Protein AF-A0A7T1FRJ0-F1 (afdb_monomer_lite)

Radius of gyration: 19.64 Å; chains: 1; bounding box: 45×42×53 Å

Organism: Procambarus clarkii (NCBI:txid6728)

Secondary structure (DSSP, 8-state):
--GGGSSS-TT-EEEEE-HHHHHHHHHTTTS-HHHHHHHHHHHHHTT--SEEEEEHHHHHH-B--HHHHHHHHHS-GGGS-S-SSB-TTTTTTT----------SSS-TT-

Sequence (111 aa):
FERNISVGSEDDIITTLNVPMLSAVSQWRFAQRLAKLALSSMLEVLNEKPFVSKSVRDLMWGYDDPLLRIAKDIIPPDQRMPYDKFGFFIEKNGSTDGLFNVFTGVNDMTK

pLDDT: mean 91.1, std 6.89, range [72.12, 98.38]

InterPro domains:
  IPR002159 CD36 family [PF01130] (1-111)
  IPR002159 CD36 family [PTHR11923] (1-111)

Foldseek 3Di:
DDQVPDPDDLQDKDKDFPPLLVVVCVVCVPPDPVVNVVSVVVCVVLVPDRIDIGGNNCQAAWDADPSLCVCVVVPDPVPRDPDRTHHPCYPVVVDDPDDDDDDPCPVHVVD

Structure (mmCIF, N/CA/C/O backbone):
data_AF-A0A7T1FRJ0-F1
#
_entry.id   AF-A0A7T1FRJ0-F1
#
loop_
_atom_site.group_PDB
_atom_site.id
_atom_site.type_symbol
_atom_site.label_atom_id
_atom_site.label_alt_id
_atom_site.label_comp_id
_atom_site.label_asym_id
_atom_site.label_entity_id
_atom_site.label_seq_id
_atom_site.pdbx_PDB_ins_code
_atom_site.Cartn_x
_atom_site.Cartn_y
_atom_site.Cartn_z
_atom_site.occupancy
_atom_site.B_iso_or_equiv
_atom_site.auth_seq_id
_atom_site.auth_comp_id
_atom_site.auth_asym_id
_atom_site.auth_atom_id
_atom_site.pdbx_PDB_model_num
ATOM 1 N N . PHE A 1 1 ? 1.461 -14.071 -14.026 1.00 91.38 1 PHE A N 1
ATOM 2 C CA . PHE A 1 1 ? 1.682 -15.027 -12.926 1.00 91.38 1 PHE A CA 1
ATOM 3 C C . PHE A 1 1 ? 1.909 -16.404 -13.525 1.00 91.38 1 PHE A C 1
ATOM 5 O O . PHE A 1 1 ? 1.088 -16.832 -14.328 1.00 91.38 1 PHE A O 1
ATOM 12 N N . GLU A 1 2 ? 3.007 -17.072 -13.171 1.00 96.00 2 GLU A N 1
ATOM 13 C CA . GLU A 1 2 ? 3.311 -18.433 -13.628 1.00 96.00 2 GLU A CA 1
ATOM 14 C C . GLU A 1 2 ? 3.330 -19.393 -12.435 1.00 96.00 2 GLU A C 1
ATOM 16 O O . GLU A 1 2 ? 4.238 -19.371 -11.600 1.00 96.00 2 GLU A O 1
ATOM 21 N N . ARG A 1 3 ? 2.288 -20.224 -12.324 1.00 94.44 3 ARG A N 1
ATOM 22 C CA . ARG A 1 3 ? 2.063 -21.064 -11.139 1.00 94.44 3 ARG A CA 1
ATOM 23 C C . ARG A 1 3 ? 3.103 -22.174 -10.970 1.00 94.44 3 ARG A C 1
ATOM 25 O O . ARG A 1 3 ? 3.462 -22.498 -9.848 1.00 94.44 3 ARG A O 1
ATOM 32 N N . ASN A 1 4 ? 3.573 -22.760 -12.066 1.00 96.88 4 ASN A N 1
ATOM 33 C CA . ASN A 1 4 ? 4.527 -23.876 -12.087 1.00 96.88 4 ASN A CA 1
ATOM 34 C C . ASN A 1 4 ? 5.928 -23.512 -11.567 1.00 96.88 4 ASN A C 1
ATOM 36 O O . ASN A 1 4 ? 6.659 -24.403 -11.148 1.00 96.88 4 ASN A O 1
ATOM 40 N N . ILE A 1 5 ? 6.292 -22.229 -11.593 1.00 97.25 5 ILE A N 1
ATOM 41 C CA . ILE A 1 5 ? 7.575 -21.713 -11.090 1.00 97.25 5 ILE A CA 1
ATOM 42 C C . ILE A 1 5 ? 7.415 -20.870 -9.817 1.00 97.25 5 ILE A C 1
ATOM 44 O O . ILE A 1 5 ? 8.356 -20.213 -9.381 1.00 97.25 5 ILE A O 1
ATOM 48 N N . SER A 1 6 ? 6.225 -20.890 -9.212 1.00 97.44 6 SER A N 1
ATOM 49 C CA . SER A 1 6 ? 5.920 -20.195 -7.961 1.00 97.44 6 SER A CA 1
ATOM 50 C C . SER A 1 6 ? 5.792 -21.197 -6.814 1.00 97.44 6 SER A C 1
ATOM 52 O O . SER A 1 6 ? 5.267 -22.292 -6.992 1.00 97.44 6 SER A O 1
ATOM 54 N N . VAL A 1 7 ? 6.221 -20.807 -5.610 1.00 97.31 7 VAL A N 1
ATOM 55 C CA . VAL A 1 7 ? 6.097 -21.649 -4.401 1.00 97.31 7 VAL A CA 1
ATOM 56 C C . VAL A 1 7 ? 4.635 -21.906 -3.996 1.00 97.31 7 VAL A C 1
ATOM 58 O O . VAL A 1 7 ? 4.345 -22.900 -3.336 1.00 97.31 7 VAL A O 1
ATOM 61 N N . GLY A 1 8 ? 3.712 -21.031 -4.406 1.00 96.50 8 GLY A N 1
ATOM 62 C CA . GLY A 1 8 ? 2.332 -21.000 -3.928 1.00 96.50 8 GLY A CA 1
ATOM 63 C C . GLY A 1 8 ? 1.362 -20.280 -4.870 1.00 96.50 8 GLY A C 1
ATOM 64 O O . GLY A 1 8 ? 1.717 -19.939 -6.003 1.00 96.50 8 GLY A O 1
ATOM 65 N N . SER A 1 9 ? 0.115 -20.099 -4.425 1.00 97.38 9 SER A N 1
ATOM 66 C CA . SER A 1 9 ? -0.908 -19.329 -5.152 1.00 97.38 9 SER A CA 1
ATOM 67 C C . SER A 1 9 ? -0.782 -17.836 -4.885 1.00 97.38 9 SER A C 1
ATOM 69 O O . SER A 1 9 ? -0.329 -17.426 -3.822 1.00 97.38 9 SER A O 1
ATOM 71 N N . GLU A 1 10 ? -1.314 -17.006 -5.786 1.00 96.88 10 GLU A N 1
ATOM 72 C CA . GLU A 1 10 ? -1.584 -15.604 -5.438 1.00 96.88 10 GLU A CA 1
ATOM 73 C C . GLU A 1 10 ? -2.676 -15.477 -4.355 1.00 96.88 10 GLU A C 1
ATOM 75 O O . GLU A 1 10 ? -2.793 -14.441 -3.710 1.00 96.88 10 GLU A O 1
ATOM 80 N N . ASP A 1 11 ? -3.465 -16.526 -4.130 1.00 97.88 11 ASP A N 1
ATOM 81 C CA . ASP A 1 11 ? -4.524 -16.546 -3.114 1.00 97.88 11 ASP A CA 1
ATOM 82 C C . ASP A 1 11 ? -4.012 -16.992 -1.729 1.00 97.88 11 ASP A C 1
ATOM 84 O O . ASP A 1 11 ? -4.776 -17.011 -0.764 1.00 97.88 11 ASP A O 1
ATOM 88 N N . ASP A 1 12 ? -2.723 -17.334 -1.615 1.00 98.19 12 ASP A N 1
ATOM 89 C CA . ASP A 1 12 ? -2.110 -17.703 -0.340 1.00 98.19 12 ASP A CA 1
ATOM 90 C C . ASP A 1 12 ? -2.128 -16.502 0.612 1.00 98.19 12 ASP A C 1
ATOM 92 O O . ASP A 1 12 ? -1.838 -15.367 0.225 1.00 98.19 12 ASP A O 1
ATOM 96 N N . ILE A 1 13 ? -2.477 -16.752 1.874 1.00 98.38 13 ILE A N 1
ATOM 97 C CA . ILE A 1 13 ? -2.636 -15.701 2.879 1.00 98.38 13 ILE A CA 1
ATOM 98 C C . ILE A 1 13 ? -1.312 -15.441 3.590 1.00 98.38 13 ILE A C 1
ATOM 100 O O . ILE A 1 13 ? -0.703 -16.350 4.156 1.00 98.38 13 ILE A O 1
ATOM 104 N N . ILE A 1 14 ? -0.914 -14.172 3.632 1.00 97.62 14 ILE A N 1
ATOM 105 C CA . ILE A 1 14 ? 0.255 -13.696 4.366 1.00 97.62 14 ILE A CA 1
ATOM 106 C C . ILE A 1 14 ? -0.208 -12.734 5.455 1.00 97.62 14 ILE A C 1
ATOM 108 O O . ILE A 1 14 ? -0.966 -11.797 5.198 1.00 97.62 14 ILE A O 1
ATOM 112 N N . THR A 1 15 ? 0.287 -12.949 6.673 1.00 98.12 15 THR A N 1
ATOM 113 C CA . THR A 1 15 ? 0.166 -11.980 7.765 1.00 98.12 15 THR A CA 1
ATOM 114 C C . THR A 1 15 ? 1.399 -11.093 7.780 1.00 98.12 15 THR A C 1
ATOM 116 O O . THR A 1 15 ? 2.517 -11.577 7.946 1.00 98.12 15 THR A O 1
ATOM 119 N N . THR A 1 16 ? 1.198 -9.793 7.608 1.00 97.56 16 THR A N 1
ATOM 120 C CA . THR A 1 16 ? 2.273 -8.798 7.558 1.00 97.56 16 THR A CA 1
ATOM 121 C C . THR A 1 16 ? 1.853 -7.519 8.273 1.00 97.56 16 THR A C 1
ATOM 123 O O . THR A 1 16 ? 0.735 -7.412 8.778 1.00 97.56 16 THR A O 1
ATOM 126 N N . LEU A 1 17 ? 2.763 -6.553 8.352 1.00 96.94 17 LEU A N 1
ATOM 127 C CA . LEU A 1 17 ? 2.486 -5.232 8.895 1.00 96.94 17 LEU A CA 1
ATOM 128 C C . LEU A 1 17 ? 1.400 -4.519 8.080 1.00 96.94 17 LEU A C 1
ATOM 130 O O . LEU A 1 17 ? 1.406 -4.540 6.849 1.00 96.94 17 LEU A O 1
ATOM 134 N N . ASN A 1 18 ? 0.504 -3.830 8.777 1.00 95.94 18 ASN A N 1
ATOM 135 C CA . ASN A 1 18 ? -0.481 -2.946 8.170 1.00 95.94 18 ASN A CA 1
ATOM 136 C C . ASN A 1 18 ? 0.202 -1.659 7.688 1.00 95.94 18 ASN A C 1
ATOM 138 O O . ASN A 1 18 ? 0.310 -0.669 8.414 1.00 95.94 18 ASN A O 1
ATOM 142 N N . VAL A 1 19 ? 0.730 -1.700 6.466 1.00 94.25 19 VAL A N 1
ATOM 143 C CA . VAL A 1 19 ? 1.481 -0.588 5.875 1.00 94.25 19 VAL A CA 1
ATOM 144 C C . VAL A 1 19 ? 0.644 0.697 5.767 1.00 94.25 19 VAL A C 1
ATOM 146 O O . VAL A 1 19 ? 1.193 1.740 6.138 1.00 94.25 19 VAL A O 1
ATOM 149 N N . PRO A 1 20 ? -0.643 0.683 5.347 1.00 92.06 20 PRO A N 1
ATOM 150 C CA . PRO A 1 20 ? -1.502 1.872 5.392 1.00 92.06 20 PRO A CA 1
ATOM 151 C C . PRO A 1 20 ? -1.580 2.518 6.780 1.00 92.06 20 PRO A C 1
ATOM 153 O O . PRO A 1 20 ? -1.257 3.701 6.931 1.00 92.06 20 PRO A O 1
ATOM 156 N N . MET A 1 21 ? -1.917 1.736 7.810 1.00 93.25 21 MET A N 1
ATOM 157 C CA . MET A 1 21 ? -2.012 2.216 9.192 1.00 93.25 21 MET A CA 1
ATOM 158 C C . MET A 1 21 ? -0.683 2.796 9.686 1.00 93.25 21 MET A C 1
ATOM 160 O O . MET A 1 21 ? -0.640 3.907 10.220 1.00 93.25 21 MET A O 1
ATOM 164 N N . LEU A 1 22 ? 0.421 2.070 9.491 1.00 93.81 22 LEU A N 1
ATOM 165 C CA . LEU A 1 22 ? 1.745 2.511 9.935 1.00 93.81 22 LEU A CA 1
ATOM 166 C C . LEU A 1 22 ? 2.210 3.767 9.195 1.00 93.81 22 LEU A C 1
ATOM 168 O O . LEU A 1 22 ? 2.815 4.650 9.806 1.00 93.81 22 LEU A O 1
ATOM 172 N N . SER A 1 23 ? 1.894 3.881 7.906 1.00 90.81 23 SER A N 1
ATOM 173 C CA . SER A 1 23 ? 2.172 5.079 7.110 1.00 90.81 23 SER A CA 1
ATOM 174 C C . SER A 1 23 ? 1.412 6.292 7.645 1.00 90.81 23 SER A C 1
ATOM 176 O O . SER A 1 23 ? 2.008 7.359 7.795 1.00 90.81 23 SER A O 1
ATOM 178 N N . ALA A 1 24 ? 0.131 6.131 7.997 1.00 88.19 24 ALA A N 1
ATOM 179 C CA . ALA A 1 24 ? -0.676 7.195 8.595 1.00 88.19 24 ALA A CA 1
ATOM 180 C C . ALA A 1 24 ? -0.108 7.651 9.952 1.00 88.19 24 ALA A C 1
ATOM 182 O O . ALA A 1 24 ? 0.109 8.845 10.172 1.00 88.19 24 ALA A O 1
ATOM 183 N N . VAL A 1 25 ? 0.224 6.703 10.837 1.00 91.88 25 VAL A N 1
ATOM 184 C CA . VAL A 1 25 ? 0.848 6.989 12.143 1.00 91.88 25 VAL A CA 1
ATOM 185 C C . VAL A 1 25 ? 2.198 7.689 11.977 1.00 91.88 25 VAL A C 1
ATOM 187 O O . VAL A 1 25 ? 2.484 8.659 12.682 1.00 91.88 25 VAL A O 1
ATOM 190 N N . SER A 1 26 ? 3.022 7.234 11.030 1.00 91.56 26 SER A N 1
ATOM 191 C CA . SER A 1 26 ? 4.333 7.822 10.746 1.00 91.56 26 SER A CA 1
ATOM 192 C C . SER A 1 26 ? 4.220 9.269 10.264 1.00 91.56 26 SER A C 1
ATOM 194 O O . SER A 1 26 ? 4.903 10.149 10.792 1.00 91.56 26 SER A O 1
ATOM 196 N N . GLN A 1 27 ? 3.307 9.552 9.329 1.00 86.88 27 GLN A N 1
ATOM 197 C CA . GLN A 1 27 ? 3.077 10.910 8.827 1.00 86.88 27 GLN A CA 1
ATOM 198 C C . GLN A 1 27 ? 2.628 11.871 9.941 1.00 86.88 27 GLN A C 1
ATOM 200 O O . GLN A 1 27 ? 3.059 13.021 9.990 1.00 86.88 27 GLN A O 1
ATOM 205 N N . TRP A 1 28 ? 1.820 11.393 10.891 1.00 86.81 28 TRP A N 1
ATOM 206 C CA . TRP A 1 28 ? 1.238 12.216 11.959 1.00 86.81 28 TRP A CA 1
ATOM 207 C C . TRP A 1 28 ? 2.047 12.197 13.266 1.00 86.81 28 TRP A C 1
ATOM 209 O O . TRP A 1 28 ? 1.643 12.788 14.274 1.00 86.81 28 TRP A O 1
ATOM 219 N N . ARG A 1 29 ? 3.235 11.578 13.271 1.00 87.56 29 ARG A N 1
ATOM 220 C CA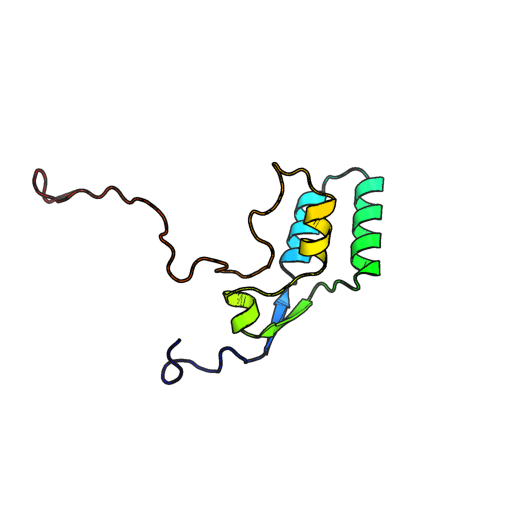 . ARG A 1 29 ? 4.068 11.396 14.476 1.00 87.56 29 ARG A CA 1
ATOM 221 C C . ARG A 1 29 ? 4.455 12.699 15.181 1.00 87.56 29 ARG A C 1
ATOM 223 O O . ARG A 1 29 ? 4.709 12.695 16.386 1.00 87.56 29 ARG A O 1
ATOM 230 N N . PHE A 1 30 ? 4.478 13.818 14.460 1.00 89.81 30 PHE A N 1
ATOM 231 C CA . PHE A 1 30 ? 4.796 15.149 14.989 1.00 89.81 30 PHE A CA 1
ATOM 232 C C . PHE A 1 30 ? 3.602 16.102 15.048 1.00 89.81 30 PHE A C 1
ATOM 234 O O . PHE A 1 30 ? 3.771 17.270 15.390 1.00 89.81 30 PHE A O 1
ATOM 241 N N . ALA A 1 31 ? 2.394 15.617 14.760 1.00 89.00 31 ALA A N 1
ATOM 242 C CA . ALA A 1 31 ? 1.199 16.434 14.863 1.00 89.00 31 ALA A CA 1
ATOM 243 C C . ALA A 1 31 ? 0.943 16.884 16.316 1.00 89.00 31 ALA A C 1
ATOM 245 O O . ALA A 1 31 ? 1.417 16.278 17.287 1.00 89.00 31 ALA A O 1
ATOM 246 N N . GLN A 1 32 ? 0.157 17.951 16.456 1.00 93.62 32 GLN A N 1
ATOM 247 C CA . GLN A 1 32 ? -0.334 18.445 17.742 1.00 93.62 32 GLN A CA 1
ATOM 248 C C . GLN A 1 32 ? -1.066 17.326 18.504 1.00 93.62 32 GLN A C 1
ATOM 250 O O . GLN A 1 32 ? -1.660 16.427 17.905 1.00 93.62 32 GLN A O 1
ATOM 255 N N . ARG A 1 33 ? -1.066 17.389 19.841 1.00 92.94 33 ARG A N 1
ATOM 256 C CA . ARG A 1 33 ? -1.648 16.338 20.699 1.00 92.94 33 ARG A CA 1
ATOM 257 C C . ARG A 1 33 ? -3.095 15.996 20.330 1.00 92.94 33 ARG A C 1
ATOM 259 O O . ARG A 1 33 ? -3.443 14.821 20.305 1.00 92.94 33 ARG A O 1
ATOM 266 N N . LEU A 1 34 ? -3.910 17.002 20.016 1.00 91.94 34 LEU A N 1
ATOM 267 C CA . LEU A 1 34 ? -5.309 16.799 19.635 1.00 91.94 34 LEU A CA 1
ATOM 268 C C . LEU A 1 34 ? -5.446 15.998 18.330 1.00 91.94 34 LEU A C 1
ATOM 270 O O . LEU A 1 34 ? -6.259 15.085 18.259 1.00 91.94 34 LEU A O 1
ATOM 274 N N . ALA A 1 35 ? -4.605 16.282 17.334 1.00 88.81 35 ALA A N 1
ATOM 275 C CA . ALA A 1 35 ? -4.593 15.553 16.068 1.00 88.81 35 ALA A CA 1
ATOM 276 C C . ALA A 1 35 ? -4.153 14.091 16.252 1.00 88.81 35 ALA A C 1
ATOM 278 O O . ALA A 1 35 ? -4.735 13.191 15.653 1.00 88.81 35 ALA A O 1
ATOM 279 N N . LYS A 1 36 ? -3.177 13.835 17.134 1.00 92.06 36 LYS A N 1
ATOM 280 C CA . LYS A 1 36 ? -2.772 12.466 17.494 1.00 92.06 36 LYS A CA 1
ATOM 281 C C . LYS A 1 36 ? -3.901 11.687 18.164 1.00 92.06 36 LYS A C 1
ATOM 283 O O . LYS A 1 36 ? -4.118 10.537 17.812 1.00 92.06 36 LYS A O 1
ATOM 288 N N . LEU A 1 37 ? -4.626 12.316 19.093 1.00 93.44 37 LEU A N 1
ATOM 289 C CA . LEU A 1 37 ? -5.783 11.699 19.747 1.00 93.44 37 LEU A CA 1
ATOM 290 C C . LEU A 1 37 ? -6.893 11.384 18.741 1.00 93.44 37 LEU A C 1
ATOM 292 O O . LEU A 1 37 ? -7.412 10.275 18.756 1.00 93.44 37 LEU A O 1
ATOM 296 N N . ALA A 1 38 ? -7.199 12.317 17.836 1.00 90.62 38 ALA A N 1
ATOM 297 C CA . ALA A 1 38 ? -8.183 12.095 16.780 1.00 90.62 38 ALA A CA 1
ATOM 298 C C . ALA A 1 38 ? -7.798 10.914 15.872 1.00 90.62 38 ALA A C 1
ATOM 300 O O . ALA A 1 38 ? -8.635 10.054 15.607 1.00 90.62 38 ALA A O 1
ATOM 301 N N . LEU A 1 39 ? -6.526 10.829 15.458 1.00 90.19 39 LEU A N 1
ATOM 302 C CA . LEU A 1 39 ? -6.018 9.689 14.693 1.00 90.19 39 LEU A CA 1
ATOM 303 C C . LEU A 1 39 ? -6.157 8.384 15.486 1.00 90.19 39 LEU A C 1
ATOM 305 O O . LEU A 1 39 ? -6.694 7.417 14.960 1.00 90.19 39 LEU A O 1
ATOM 309 N N . SER A 1 40 ? -5.725 8.352 16.749 1.00 92.50 40 SER A N 1
ATOM 310 C CA . SER A 1 40 ? -5.854 7.167 17.606 1.00 92.50 40 SER A CA 1
ATOM 311 C C . SER A 1 40 ? -7.304 6.698 17.743 1.00 92.50 40 SER A C 1
ATOM 313 O O . SER A 1 40 ? -7.568 5.516 17.547 1.00 92.50 40 SER A O 1
ATOM 315 N N . SER A 1 41 ? -8.246 7.611 18.001 1.00 92.62 41 SER A N 1
ATOM 316 C CA . SER A 1 41 ? -9.672 7.275 18.071 1.00 92.62 41 SER A CA 1
ATOM 317 C C . SER A 1 41 ? -10.214 6.766 16.736 1.00 92.62 41 SER A C 1
ATOM 319 O O . SER A 1 41 ? -11.000 5.826 16.720 1.00 92.62 41 SER A O 1
ATOM 321 N N . MET A 1 42 ? -9.782 7.338 15.609 1.00 90.31 42 MET A N 1
ATOM 322 C CA . MET A 1 42 ? -10.179 6.855 14.285 1.00 90.31 42 MET A CA 1
ATOM 323 C C . MET A 1 42 ? -9.680 5.426 14.029 1.00 90.31 42 MET A C 1
ATOM 325 O O . MET A 1 42 ? -10.463 4.583 13.599 1.00 90.31 42 MET A O 1
ATOM 329 N N . LEU A 1 43 ? -8.404 5.144 14.314 1.00 92.50 43 LEU A N 1
ATOM 330 C CA . LEU A 1 43 ? -7.824 3.803 14.167 1.00 92.50 43 LEU A CA 1
ATOM 331 C C . LEU A 1 43 ? -8.577 2.770 15.019 1.00 92.50 43 LEU A C 1
ATOM 333 O O . LEU A 1 43 ? -8.842 1.665 14.554 1.00 92.50 43 LEU A O 1
ATOM 337 N N . GLU A 1 44 ? -8.958 3.142 16.242 1.00 92.69 44 GLU A N 1
ATOM 338 C CA . GLU A 1 44 ? -9.728 2.286 17.147 1.00 92.69 44 GLU A CA 1
ATOM 339 C C . GLU A 1 44 ? -11.153 2.027 16.633 1.00 92.69 44 GLU A C 1
ATOM 341 O O . GLU A 1 44 ? -11.580 0.875 16.573 1.00 92.69 44 GLU A O 1
ATOM 346 N N . VAL A 1 45 ? -11.867 3.068 16.185 1.00 92.00 45 VAL A N 1
ATOM 347 C CA . VAL A 1 45 ? -13.225 2.950 15.613 1.00 92.00 45 VAL A CA 1
ATOM 348 C C . VAL A 1 45 ? -13.239 2.068 14.364 1.00 92.00 45 VAL A C 1
ATOM 350 O O . VAL A 1 45 ? -14.174 1.295 14.162 1.00 92.00 45 VAL A O 1
ATOM 353 N N . LEU A 1 46 ? -12.201 2.161 13.533 1.00 90.31 46 LEU A N 1
ATOM 354 C CA . LEU A 1 46 ? -12.046 1.334 12.334 1.00 90.31 46 LEU A CA 1
ATOM 355 C C . LEU A 1 46 ? -11.512 -0.070 12.633 1.00 90.31 46 LEU A C 1
ATOM 357 O O . LEU A 1 46 ? -11.444 -0.894 11.724 1.00 90.31 46 LEU A O 1
ATOM 361 N N . ASN A 1 47 ? -11.182 -0.361 13.897 1.00 92.25 47 ASN A N 1
ATOM 362 C CA . ASN A 1 47 ? -10.586 -1.621 14.334 1.00 92.25 47 ASN A CA 1
ATOM 363 C C . ASN A 1 47 ? -9.307 -1.964 13.546 1.00 92.25 47 ASN A C 1
ATOM 365 O O . ASN A 1 47 ? -9.056 -3.123 13.199 1.00 92.25 47 ASN A O 1
ATOM 369 N N . GLU A 1 48 ? -8.504 -0.941 13.254 1.00 93.00 48 GLU A N 1
ATOM 370 C CA . GLU A 1 48 ? -7.236 -1.087 12.552 1.00 93.00 48 GLU A CA 1
ATOM 371 C C . GLU A 1 48 ? -6.206 -1.759 13.451 1.00 93.00 48 GLU A C 1
ATOM 373 O O . GLU A 1 48 ? -5.951 -1.345 14.586 1.00 93.00 48 GLU A O 1
ATOM 378 N N . LYS A 1 49 ? -5.593 -2.819 12.928 1.00 94.00 49 LYS A N 1
ATOM 379 C CA . LYS A 1 49 ? -4.605 -3.620 13.651 1.00 94.00 49 LYS A CA 1
ATOM 380 C C . LYS A 1 49 ? -3.217 -3.406 13.053 1.00 94.00 49 LYS A C 1
ATOM 382 O O . LYS A 1 49 ? -3.109 -3.302 11.833 1.00 94.00 49 LYS A O 1
ATOM 387 N N . PRO A 1 50 ? -2.142 -3.445 13.866 1.00 94.62 50 PRO A N 1
ATOM 388 C CA . PRO A 1 50 ? -0.768 -3.322 13.367 1.00 94.62 50 PRO A CA 1
ATOM 389 C C . PRO A 1 50 ? -0.358 -4.416 12.373 1.00 94.62 50 PRO A C 1
ATOM 391 O O . PRO A 1 50 ? 0.592 -4.229 11.617 1.00 94.62 50 PRO A O 1
ATOM 394 N N . PHE A 1 51 ? -1.069 -5.546 12.376 1.00 97.06 51 PHE A N 1
ATOM 395 C CA . PHE A 1 51 ? -0.884 -6.651 11.445 1.00 97.06 51 PHE A CA 1
ATOM 396 C C . PHE A 1 51 ? -2.189 -6.952 10.714 1.00 97.06 51 PHE A C 1
ATOM 398 O O . PHE A 1 51 ? -3.263 -6.942 11.320 1.00 97.06 51 PHE A O 1
ATOM 405 N N . VAL A 1 52 ? -2.076 -7.270 9.429 1.00 96.25 52 VAL A N 1
ATOM 406 C CA . VAL A 1 52 ? -3.185 -7.661 8.555 1.00 96.25 52 VAL A CA 1
ATOM 407 C C . VAL A 1 52 ? -2.862 -8.978 7.869 1.00 96.25 52 VAL A C 1
ATOM 409 O O . VAL A 1 52 ? -1.709 -9.242 7.529 1.00 96.25 52 VAL A O 1
ATOM 412 N N . SER A 1 53 ? -3.890 -9.794 7.655 1.00 97.56 53 SER A N 1
ATOM 413 C CA . SER A 1 53 ? -3.807 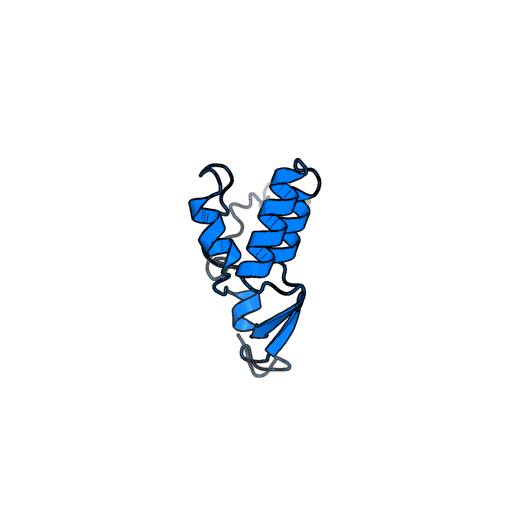-11.032 6.880 1.00 97.56 53 SER A CA 1
ATOM 414 C C . SER A 1 53 ? -4.543 -10.829 5.562 1.00 97.56 53 SER A C 1
ATOM 416 O O . SER A 1 53 ? -5.748 -10.571 5.559 1.00 97.56 53 SER A O 1
ATOM 418 N N . LYS A 1 54 ? -3.813 -10.893 4.450 1.00 97.56 54 LYS A N 1
ATOM 419 C CA . LYS A 1 54 ? -4.325 -10.653 3.093 1.00 97.56 54 LYS A CA 1
ATOM 420 C C . LYS A 1 54 ? -3.712 -11.657 2.123 1.00 97.56 54 LYS A C 1
ATOM 422 O O . LYS A 1 54 ? -2.673 -12.243 2.427 1.00 97.56 54 LYS A O 1
ATOM 427 N N . SER A 1 55 ? -4.357 -11.863 0.977 1.00 98.25 55 SER A N 1
ATOM 428 C CA . SER A 1 55 ? -3.780 -12.700 -0.076 1.00 98.25 55 SER A CA 1
ATOM 429 C C . SER A 1 55 ? -2.544 -12.036 -0.693 1.00 98.25 55 SER A C 1
ATOM 431 O O . SER A 1 55 ? -2.401 -10.810 -0.656 1.00 98.25 55 SER A O 1
ATOM 433 N N . VAL A 1 56 ? -1.649 -12.824 -1.292 1.00 97.81 56 VAL A N 1
ATOM 434 C CA . VAL A 1 56 ? -0.530 -12.285 -2.088 1.00 97.81 56 VAL A CA 1
ATOM 435 C C . VAL A 1 56 ? -1.051 -11.351 -3.186 1.00 97.81 56 VAL A C 1
ATOM 437 O O . VAL A 1 56 ? -0.488 -10.274 -3.386 1.00 97.81 56 VAL A O 1
ATOM 440 N N . ARG A 1 57 ? -2.157 -11.722 -3.845 1.00 97.38 57 ARG A N 1
ATOM 441 C CA . ARG A 1 57 ? -2.838 -10.923 -4.873 1.00 97.38 57 ARG A CA 1
ATOM 442 C C . ARG A 1 57 ? -3.188 -9.534 -4.354 1.00 97.38 57 ARG A C 1
ATOM 444 O O . ARG A 1 57 ? -2.840 -8.544 -4.988 1.00 97.38 57 ARG A O 1
ATOM 451 N N . ASP A 1 58 ? -3.846 -9.477 -3.203 1.00 97.38 58 ASP A N 1
ATOM 452 C CA . ASP A 1 58 ? -4.281 -8.233 -2.570 1.00 97.38 58 ASP A CA 1
ATOM 453 C C . ASP A 1 58 ? -3.088 -7.345 -2.214 1.00 97.38 58 ASP A C 1
ATOM 455 O O . ASP A 1 58 ? -3.073 -6.157 -2.529 1.00 97.38 58 ASP A O 1
ATOM 459 N N . LEU A 1 59 ? -2.061 -7.923 -1.581 1.00 96.94 59 LEU A N 1
ATOM 460 C CA . LEU A 1 59 ? -0.868 -7.183 -1.171 1.00 96.94 59 LEU A CA 1
ATOM 461 C C . LEU A 1 59 ? -0.104 -6.615 -2.373 1.00 96.94 59 LEU A C 1
ATOM 463 O O . LEU A 1 59 ? 0.386 -5.489 -2.305 1.00 96.94 59 LEU A O 1
ATOM 467 N N . MET A 1 60 ? 0.013 -7.370 -3.467 1.00 96.38 60 MET A N 1
ATOM 468 C CA . MET A 1 60 ? 0.733 -6.928 -4.664 1.00 96.38 60 MET A CA 1
ATOM 469 C C . MET A 1 60 ? -0.073 -5.920 -5.479 1.00 96.38 60 MET A C 1
ATOM 471 O O . MET A 1 60 ? 0.450 -4.864 -5.831 1.00 96.38 60 MET A O 1
ATOM 475 N N . TRP A 1 61 ? -1.337 -6.228 -5.764 1.00 95.62 61 TRP A N 1
ATOM 476 C CA . TRP A 1 61 ? -2.097 -5.552 -6.817 1.00 95.62 61 TRP A CA 1
ATOM 477 C C . TRP A 1 61 ? -3.165 -4.589 -6.310 1.00 95.62 61 TRP A C 1
ATOM 479 O O . TRP A 1 61 ? -3.623 -3.745 -7.078 1.00 95.62 61 TRP A O 1
ATOM 489 N N . GLY A 1 62 ? -3.539 -4.670 -5.035 1.00 95.25 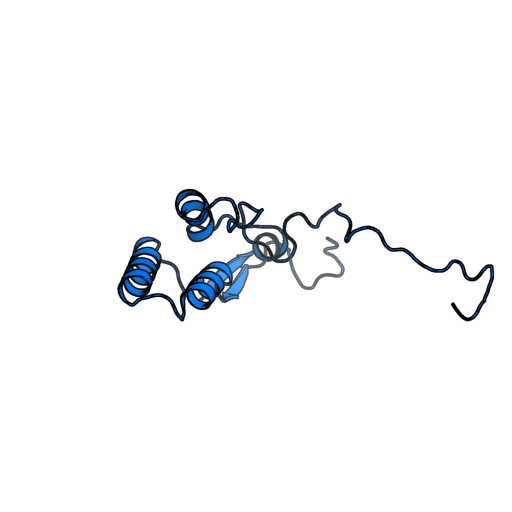62 GLY A N 1
ATOM 490 C CA . GLY A 1 62 ? -4.467 -3.729 -4.425 1.00 95.25 62 GLY A CA 1
ATOM 491 C C . GLY A 1 62 ? -5.566 -4.398 -3.608 1.00 95.25 62 GLY A C 1
ATOM 492 O O . GLY A 1 62 ? -6.281 -5.256 -4.119 1.00 95.25 62 GLY A O 1
ATOM 493 N N . TYR A 1 63 ? -5.789 -3.909 -2.390 1.00 94.69 63 TYR A N 1
ATOM 494 C CA . TYR A 1 63 ? -7.003 -4.147 -1.612 1.00 94.69 63 TYR A CA 1
ATOM 495 C C . TYR A 1 63 ? -7.592 -2.848 -1.069 1.00 94.69 63 TYR A C 1
ATOM 497 O O . TYR A 1 63 ? -6.901 -1.843 -0.890 1.00 94.69 63 TYR A O 1
ATOM 505 N N . ASP A 1 64 ? -8.893 -2.890 -0.798 1.00 91.44 64 ASP A N 1
ATOM 506 C CA . ASP A 1 64 ? -9.616 -1.791 -0.175 1.00 91.44 64 ASP A CA 1
ATOM 507 C C . ASP A 1 64 ? -9.273 -1.698 1.316 1.00 91.44 64 ASP A C 1
ATOM 509 O O . ASP A 1 64 ? -9.490 -2.643 2.082 1.00 91.44 64 ASP A O 1
ATOM 513 N N . ASP A 1 65 ? -8.745 -0.543 1.713 1.00 88.19 65 ASP A N 1
ATOM 514 C CA . ASP A 1 65 ? -8.368 -0.237 3.088 1.00 88.19 65 ASP A CA 1
ATOM 515 C C . ASP A 1 65 ? -9.310 0.839 3.673 1.00 88.19 65 ASP A C 1
ATOM 517 O O . ASP A 1 65 ? -9.513 1.889 3.044 1.00 88.19 65 ASP A O 1
ATOM 521 N N . PRO A 1 66 ? -9.920 0.610 4.853 1.00 86.00 66 PRO A N 1
ATOM 522 C CA . PRO A 1 66 ? -10.843 1.566 5.464 1.00 86.00 66 PRO A CA 1
ATOM 523 C C . PRO A 1 66 ? -10.225 2.945 5.717 1.00 86.00 66 PRO A C 1
ATOM 525 O O . PRO A 1 66 ? -10.925 3.953 5.559 1.00 86.00 66 PRO A O 1
ATOM 528 N N . LEU A 1 67 ? -8.933 3.012 6.063 1.00 84.19 67 LEU A N 1
ATOM 529 C CA . LEU A 1 67 ? -8.236 4.278 6.290 1.00 84.19 67 LEU A CA 1
ATOM 530 C C . LEU A 1 67 ? -8.076 5.056 4.998 1.00 84.19 67 LEU A C 1
ATOM 532 O O . LEU A 1 67 ? -8.312 6.261 4.993 1.00 84.19 67 LEU A O 1
ATOM 536 N N . LEU A 1 68 ? -7.724 4.384 3.900 1.00 82.19 68 LEU A N 1
ATOM 537 C CA . LEU A 1 68 ? -7.610 5.039 2.596 1.00 82.19 68 LEU A CA 1
ATOM 538 C C . LEU A 1 68 ? -8.946 5.610 2.125 1.00 82.19 68 LEU A C 1
ATOM 540 O O . LEU A 1 68 ? -8.981 6.707 1.569 1.00 82.19 68 LEU A O 1
ATOM 544 N N . ARG A 1 69 ? -10.055 4.915 2.395 1.00 80.38 69 ARG A N 1
ATOM 545 C CA . ARG A 1 69 ? -11.388 5.416 2.044 1.00 80.38 69 ARG A CA 1
ATOM 546 C C . ARG A 1 69 ? -11.717 6.719 2.771 1.00 80.38 69 ARG A C 1
ATOM 548 O O . ARG A 1 69 ? -12.187 7.654 2.138 1.00 80.38 69 ARG A O 1
ATOM 555 N N . ILE A 1 70 ? -11.437 6.790 4.072 1.00 79.81 70 ILE A N 1
ATOM 556 C CA . ILE A 1 70 ? -11.713 7.977 4.897 1.00 79.81 70 ILE A CA 1
ATOM 557 C C . ILE A 1 70 ? -10.714 9.102 4.619 1.00 79.81 70 ILE A C 1
ATOM 559 O O . ILE A 1 70 ? -11.076 10.278 4.616 1.00 79.81 70 ILE A O 1
ATOM 563 N N . ALA A 1 71 ? -9.460 8.757 4.328 1.00 76.94 71 ALA A N 1
ATOM 564 C CA . ALA A 1 71 ? -8.426 9.719 3.978 1.00 76.94 71 ALA A CA 1
ATOM 565 C C . ALA A 1 71 ? -8.832 10.596 2.784 1.00 76.94 71 ALA A C 1
ATOM 567 O O . ALA A 1 71 ? -8.499 11.777 2.766 1.00 76.94 71 ALA A O 1
ATOM 568 N N . LYS A 1 72 ? -9.606 10.077 1.824 1.00 74.00 72 LYS A N 1
ATOM 569 C CA . LYS A 1 72 ? -10.110 10.882 0.700 1.00 74.00 72 LYS A CA 1
ATOM 570 C C . LYS A 1 72 ? -11.034 12.013 1.128 1.00 74.00 72 LYS A C 1
ATOM 572 O O . LYS A 1 72 ? -11.025 13.053 0.483 1.00 74.00 72 LYS A O 1
ATOM 577 N N . ASP A 1 73 ? -11.808 11.838 2.190 1.00 76.00 73 ASP A N 1
ATOM 578 C CA . ASP A 1 73 ? -12.759 12.859 2.632 1.00 76.00 73 ASP A CA 1
ATOM 579 C C . ASP A 1 73 ? -12.079 13.924 3.501 1.00 76.00 73 ASP 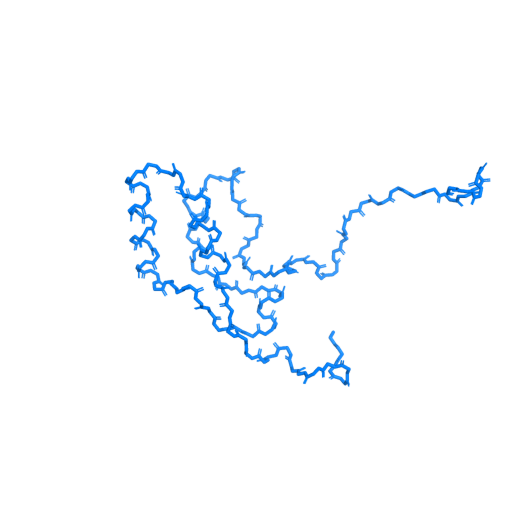A C 1
ATOM 581 O O . ASP A 1 73 ? -12.494 15.082 3.512 1.00 76.00 73 ASP A O 1
ATOM 585 N N . ILE A 1 74 ? -11.007 13.545 4.205 1.00 74.38 74 ILE A N 1
ATOM 586 C CA . ILE A 1 74 ? -10.349 14.389 5.212 1.00 74.38 74 ILE A CA 1
ATOM 587 C C . ILE A 1 74 ? -9.096 15.083 4.663 1.00 74.38 74 ILE A C 1
ATOM 589 O O . ILE A 1 74 ? -8.807 16.220 5.036 1.00 74.38 74 ILE A O 1
ATOM 593 N N . ILE A 1 75 ? -8.326 14.416 3.799 1.00 76.31 75 ILE A N 1
ATOM 594 C CA . ILE A 1 75 ? -7.042 14.935 3.319 1.00 76.31 75 ILE A CA 1
ATOM 595 C C . ILE A 1 75 ? -7.281 15.937 2.175 1.00 76.31 75 ILE A C 1
ATOM 597 O O . ILE A 1 75 ? -8.081 15.658 1.273 1.00 76.31 75 ILE A O 1
ATOM 601 N N . PRO A 1 76 ? -6.602 17.100 2.178 1.00 76.94 76 PRO A N 1
ATOM 602 C CA . PRO A 1 76 ? -6.636 18.055 1.074 1.00 76.94 76 PRO A CA 1
ATOM 603 C C . PRO A 1 76 ? -6.258 17.411 -0.271 1.00 76.94 76 PRO A C 1
ATOM 605 O O . PRO A 1 76 ? -5.368 16.560 -0.291 1.00 76.94 76 PRO A O 1
ATOM 608 N N . PRO A 1 77 ? -6.892 17.787 -1.399 1.00 76.50 77 PRO A N 1
ATOM 609 C CA . PRO A 1 77 ? -6.641 17.164 -2.703 1.00 76.50 77 PRO A CA 1
ATOM 610 C C . PRO A 1 77 ? -5.166 17.106 -3.125 1.00 76.50 77 PRO A C 1
ATOM 612 O O . PRO A 1 77 ? -4.758 16.136 -3.751 1.00 76.50 77 PRO A O 1
ATOM 615 N N . ASP A 1 78 ? -4.367 18.103 -2.745 1.00 78.69 78 ASP A N 1
ATOM 616 C CA . ASP A 1 78 ? -2.927 18.208 -3.011 1.00 78.69 78 ASP A CA 1
ATOM 617 C C . ASP A 1 78 ? -2.065 17.210 -2.218 1.00 78.69 78 ASP A C 1
ATOM 619 O O . ASP A 1 78 ? -0.921 16.957 -2.587 1.00 78.69 78 ASP A O 1
ATOM 623 N N . GLN A 1 79 ? -2.610 16.627 -1.149 1.00 73.12 79 GLN A N 1
ATOM 624 C CA . GLN A 1 79 ? -1.928 15.668 -0.272 1.00 73.12 79 GLN A CA 1
ATOM 625 C C . GLN A 1 79 ? -2.537 14.263 -0.333 1.00 73.12 79 GLN A C 1
ATOM 627 O O . GLN A 1 79 ? -2.073 13.353 0.360 1.00 73.12 79 GLN A O 1
ATOM 632 N N . ARG A 1 80 ? -3.592 14.063 -1.132 1.00 72.69 80 ARG A N 1
ATOM 633 C CA . ARG A 1 80 ? -4.216 12.748 -1.298 1.00 72.69 80 ARG A CA 1
ATOM 634 C C . ARG A 1 80 ? -3.261 11.809 -2.015 1.00 72.69 80 ARG A C 1
ATOM 636 O O . ARG A 1 80 ? -2.573 12.190 -2.961 1.00 72.69 80 ARG A O 1
ATOM 643 N N . MET A 1 81 ? -3.273 10.549 -1.593 1.00 72.12 81 MET A N 1
ATOM 644 C CA . MET A 1 81 ? -2.701 9.500 -2.423 1.00 72.12 81 MET A CA 1
ATOM 645 C C . MET A 1 81 ? -3.479 9.447 -3.744 1.00 72.12 81 MET A C 1
ATOM 647 O O . MET A 1 81 ? -4.706 9.557 -3.723 1.00 72.12 81 MET A O 1
ATOM 651 N N . PRO A 1 82 ? -2.792 9.271 -4.882 1.00 75.56 82 PRO A N 1
ATOM 652 C CA . PRO A 1 82 ? -3.442 9.231 -6.188 1.00 75.56 82 PRO A CA 1
ATOM 653 C C . PRO A 1 82 ? -4.265 7.952 -6.407 1.00 75.56 82 PRO A C 1
ATOM 655 O O . PRO A 1 82 ? -4.931 7.836 -7.429 1.00 75.56 82 PRO A O 1
ATOM 658 N N . TYR A 1 83 ? -4.226 7.007 -5.460 1.00 80.69 83 TYR A N 1
ATOM 659 C CA . TYR A 1 83 ? -4.847 5.694 -5.574 1.00 80.69 83 TYR A CA 1
ATOM 660 C C . TYR A 1 83 ? -5.877 5.446 -4.475 1.00 80.69 83 TYR A C 1
ATOM 662 O O . TYR A 1 83 ? -5.749 5.899 -3.335 1.00 80.69 83 TYR A O 1
ATOM 670 N N . ASP A 1 84 ? -6.866 4.635 -4.830 1.00 83.25 84 ASP A N 1
ATOM 671 C CA . ASP A 1 84 ? -8.029 4.331 -4.000 1.00 83.25 84 ASP A CA 1
ATOM 672 C C . ASP A 1 84 ? -7.858 3.093 -3.113 1.00 83.25 84 ASP A C 1
ATOM 674 O O . ASP A 1 84 ? -8.665 2.859 -2.212 1.00 83.25 84 ASP A O 1
ATOM 678 N N . LYS A 1 85 ? -6.817 2.307 -3.383 1.00 91.38 85 LYS A N 1
ATOM 679 C CA . LYS A 1 85 ? -6.502 1.030 -2.744 1.00 91.38 85 LYS A CA 1
ATOM 680 C C . LYS A 1 85 ? -5.044 1.018 -2.313 1.00 91.38 85 LYS A C 1
ATOM 682 O O . LYS A 1 85 ? -4.235 1.806 -2.798 1.00 91.38 85 LYS A O 1
ATOM 687 N N . PHE A 1 86 ? -4.698 0.087 -1.434 1.00 92.81 86 PHE A N 1
ATOM 688 C CA . PHE A 1 86 ? -3.305 -0.188 -1.115 1.00 92.81 86 PHE A CA 1
ATOM 689 C C . PHE A 1 86 ? -2.842 -1.460 -1.816 1.00 92.81 86 PHE A C 1
ATOM 691 O O . PHE A 1 86 ? -3.443 -2.513 -1.635 1.00 92.81 86 PHE A O 1
ATOM 698 N N . GLY A 1 87 ? -1.730 -1.378 -2.539 1.00 95.12 87 GLY A N 1
ATOM 699 C CA . GLY A 1 87 ? -0.968 -2.520 -3.036 1.00 95.12 87 GLY A CA 1
ATOM 700 C C . GLY A 1 87 ? 0.456 -2.075 -3.355 1.00 95.12 87 GLY A C 1
ATOM 701 O O . GLY A 1 87 ? 0.669 -0.926 -3.740 1.00 95.12 87 GLY A O 1
ATOM 702 N N . PHE A 1 88 ? 1.443 -2.953 -3.187 1.00 94.75 88 PHE A N 1
ATOM 703 C CA . PHE A 1 88 ? 2.851 -2.596 -3.410 1.00 94.75 88 PHE A CA 1
ATOM 704 C C . PHE A 1 88 ? 3.148 -2.206 -4.864 1.00 94.75 88 PHE A C 1
ATOM 706 O O . PHE A 1 88 ? 3.986 -1.344 -5.115 1.00 94.75 88 PHE A O 1
ATOM 713 N N . PHE A 1 89 ? 2.434 -2.814 -5.809 1.00 95.50 89 PHE A N 1
ATOM 714 C CA . PHE A 1 89 ? 2.539 -2.578 -7.247 1.00 95.50 89 PHE A CA 1
ATOM 715 C C . PHE A 1 89 ? 1.189 -2.144 -7.828 1.00 95.50 89 PHE A C 1
ATOM 717 O O . PHE A 1 89 ? 0.834 -2.503 -8.955 1.00 95.50 89 PHE A O 1
ATOM 724 N N . ILE A 1 90 ? 0.414 -1.383 -7.051 1.00 93.44 90 ILE A N 1
ATOM 725 C CA . ILE A 1 90 ? -0.873 -0.861 -7.503 1.00 93.44 90 ILE A CA 1
ATOM 726 C C . ILE A 1 90 ? -0.711 -0.067 -8.806 1.00 93.44 90 ILE A C 1
ATOM 728 O O . ILE A 1 90 ? 0.233 0.704 -8.958 1.00 93.44 90 ILE A O 1
ATOM 732 N N . GLU A 1 91 ? -1.600 -0.331 -9.769 1.00 91.44 91 GLU A N 1
ATOM 733 C CA . GLU A 1 91 ? -1.604 0.270 -11.117 1.00 91.44 91 GLU A CA 1
ATOM 734 C C . GLU A 1 91 ? -0.314 0.080 -11.935 1.00 91.44 91 GLU A C 1
ATOM 736 O O . GLU A 1 91 ? -0.188 0.620 -13.031 1.00 91.44 91 GLU A O 1
ATOM 741 N N . LYS A 1 92 ? 0.635 -0.746 -11.471 1.00 93.75 92 LYS A N 1
ATOM 742 C CA . LYS A 1 92 ? 1.882 -0.987 -12.204 1.00 93.75 92 LYS A CA 1
ATOM 743 C C . LYS A 1 92 ? 1.735 -1.978 -13.355 1.00 93.75 92 LYS A C 1
ATOM 745 O O . LYS A 1 92 ? 2.525 -1.929 -14.299 1.00 93.75 92 LYS A O 1
ATOM 750 N N . ASN A 1 93 ? 0.739 -2.863 -13.311 1.00 93.31 93 ASN A N 1
ATOM 751 C CA . ASN A 1 93 ? 0.540 -3.882 -14.340 1.00 93.31 93 ASN A CA 1
ATOM 752 C C . ASN A 1 93 ? 0.137 -3.251 -15.686 1.00 93.31 93 ASN A C 1
ATOM 754 O O . ASN A 1 93 ? -0.922 -2.640 -15.796 1.00 93.31 93 ASN A O 1
ATOM 758 N N . GLY A 1 94 ? 0.986 -3.409 -16.705 1.00 93.50 94 GLY A N 1
ATOM 759 C CA . GLY A 1 94 ? 0.800 -2.789 -18.022 1.00 93.50 94 GLY A CA 1
ATOM 760 C C . GLY A 1 94 ? 1.163 -1.300 -18.083 1.00 93.50 94 GLY A C 1
ATOM 761 O O . GLY A 1 94 ? 0.940 -0.668 -19.113 1.00 93.50 94 GLY A O 1
ATOM 762 N N . SER A 1 95 ? 1.724 -0.740 -17.006 1.00 94.06 95 SER A N 1
ATOM 763 C CA . SER A 1 95 ? 2.235 0.634 -16.976 1.00 94.06 95 SER A CA 1
ATOM 764 C C . SER A 1 95 ? 3.696 0.709 -17.437 1.00 94.06 95 SER A C 1
ATOM 766 O O . SER A 1 95 ? 4.367 -0.310 -17.610 1.00 94.06 95 SER A O 1
ATOM 768 N N . THR A 1 96 ? 4.197 1.929 -17.619 1.00 93.06 96 THR A N 1
ATOM 769 C CA . THR A 1 96 ? 5.622 2.202 -17.836 1.00 93.06 96 THR A CA 1
ATOM 770 C C . THR A 1 96 ? 6.213 2.898 -16.613 1.00 93.06 96 THR A C 1
ATOM 772 O O . THR A 1 96 ? 5.539 3.697 -15.962 1.00 93.06 96 THR A O 1
ATOM 775 N N . ASP A 1 97 ? 7.491 2.648 -16.330 1.00 92.00 97 ASP A N 1
ATOM 776 C CA . ASP A 1 97 ? 8.247 3.407 -15.325 1.00 92.00 97 ASP A CA 1
ATOM 777 C C . ASP A 1 97 ? 8.670 4.801 -15.821 1.00 92.00 97 ASP A C 1
ATOM 779 O O . ASP A 1 97 ? 9.280 5.571 -15.080 1.00 92.00 97 ASP A O 1
ATOM 783 N N . GLY A 1 98 ? 8.297 5.152 -17.055 1.00 93.00 98 GLY A N 1
ATOM 784 C CA . GLY A 1 98 ? 8.476 6.476 -17.634 1.00 93.00 98 GLY A CA 1
ATOM 785 C C . GLY A 1 98 ? 9.342 6.461 -18.888 1.00 93.00 98 GLY A C 1
ATOM 786 O O . GLY A 1 98 ? 9.608 5.418 -19.487 1.00 93.00 98 GLY A O 1
ATOM 787 N N . LEU A 1 99 ? 9.751 7.655 -19.317 1.00 95.19 99 LEU A N 1
ATOM 788 C CA . LEU A 1 99 ? 10.648 7.816 -20.453 1.00 95.19 99 LEU A CA 1
ATOM 789 C C . LEU A 1 99 ? 12.094 7.618 -19.999 1.00 95.19 99 LEU A C 1
ATOM 791 O O . LEU A 1 99 ? 12.599 8.369 -19.165 1.00 95.19 99 LEU A O 1
ATOM 795 N N . PHE A 1 100 ? 12.770 6.654 -20.614 1.00 95.50 100 PHE A N 1
ATOM 796 C CA . PHE A 1 100 ? 14.206 6.472 -20.466 1.00 95.50 100 PHE A CA 1
ATOM 797 C C . PHE A 1 100 ? 14.909 7.032 -21.698 1.00 95.50 100 PHE A C 1
ATOM 799 O O . PHE A 1 100 ? 14.650 6.601 -22.820 1.00 95.50 100 PHE A O 1
ATOM 806 N N . ASN A 1 101 ? 15.819 7.978 -21.480 1.00 95.06 101 ASN A N 1
ATOM 807 C CA . ASN A 1 101 ? 16.734 8.444 -22.515 1.00 95.06 101 ASN A CA 1
ATOM 808 C C . ASN A 1 101 ? 18.051 7.687 -22.359 1.00 95.06 101 ASN A C 1
ATOM 810 O O . ASN A 1 101 ? 18.729 7.831 -21.343 1.00 95.06 101 ASN A O 1
ATOM 814 N N . VAL A 1 102 ? 18.390 6.872 -23.355 1.00 94.50 102 VAL A N 1
ATOM 815 C CA . VAL A 1 102 ? 19.574 6.005 -23.341 1.00 94.50 102 VAL A CA 1
ATOM 816 C C . VAL A 1 102 ? 20.447 6.334 -24.546 1.00 94.50 102 VAL A C 1
ATOM 818 O O . VAL A 1 102 ? 19.938 6.644 -25.626 1.00 94.50 102 VAL A O 1
ATOM 821 N N . PHE A 1 103 ? 21.764 6.293 -24.360 1.00 96.25 103 PHE A N 1
ATOM 822 C CA . PHE A 1 103 ? 22.707 6.453 -25.459 1.00 96.25 103 PHE A CA 1
ATOM 823 C C . PHE A 1 103 ? 22.641 5.238 -26.389 1.00 96.25 103 PHE A C 1
ATOM 825 O O . PHE A 1 103 ? 22.508 4.098 -25.955 1.00 96.25 103 PHE A O 1
ATOM 832 N N . THR A 1 104 ? 22.713 5.492 -27.693 1.00 95.19 104 THR A N 1
ATOM 833 C CA . THR A 1 104 ? 22.654 4.438 -28.715 1.00 95.19 104 THR A CA 1
ATOM 834 C C . THR A 1 104 ? 24.024 3.839 -29.038 1.00 95.19 104 THR A C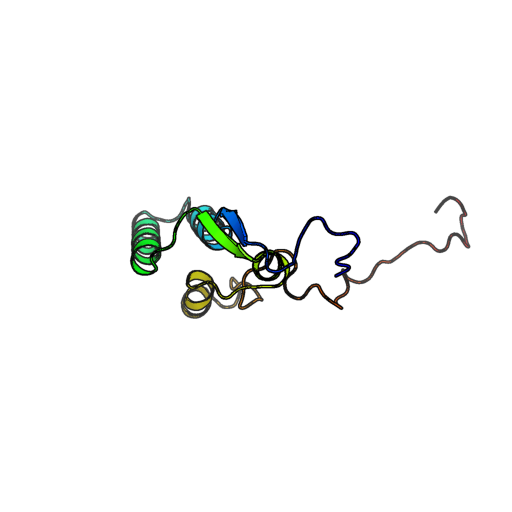 1
ATOM 836 O O . THR A 1 104 ? 24.100 2.932 -29.861 1.00 95.19 104 THR A O 1
ATOM 839 N N . GLY A 1 105 ? 25.112 4.383 -28.480 1.00 96.50 105 GLY A N 1
ATOM 840 C CA . GLY A 1 105 ? 26.488 4.005 -28.811 1.00 96.50 105 GLY A CA 1
ATOM 841 C C . GLY A 1 105 ? 26.991 4.451 -30.190 1.00 96.50 105 GLY A C 1
ATOM 842 O O . GLY A 1 105 ? 28.146 4.200 -30.520 1.00 96.50 105 GLY A O 1
ATOM 843 N N . VAL A 1 106 ? 26.173 5.137 -31.005 1.00 96.81 106 VAL A N 1
ATOM 844 C CA . VAL A 1 106 ? 26.534 5.504 -32.396 1.00 96.81 106 VAL A CA 1
ATOM 845 C C . VAL A 1 106 ? 27.751 6.433 -32.464 1.00 96.81 106 VAL A C 1
ATOM 847 O O . VAL A 1 106 ? 28.585 6.284 -33.352 1.00 96.81 106 VAL A O 1
ATOM 850 N N . ASN A 1 107 ? 27.860 7.384 -31.533 1.00 94.88 107 ASN A N 1
ATOM 851 C CA . ASN A 1 107 ? 28.954 8.363 -31.515 1.00 94.88 107 ASN A CA 1
ATOM 852 C C . ASN A 1 107 ? 30.111 7.964 -30.583 1.00 94.88 107 ASN A C 1
ATOM 854 O O . ASN A 1 107 ? 31.204 8.510 -30.703 1.00 94.88 107 ASN A O 1
ATOM 858 N N . ASP A 1 108 ? 29.863 7.063 -29.632 1.00 93.81 108 ASP A N 1
ATOM 859 C CA . ASP A 1 108 ? 30.824 6.630 -28.618 1.00 93.81 108 ASP A CA 1
ATOM 860 C C . ASP A 1 108 ? 30.373 5.273 -28.069 1.00 93.81 108 ASP A C 1
ATOM 862 O O . ASP A 1 108 ? 29.410 5.203 -27.313 1.00 93.81 108 ASP A O 1
ATOM 866 N N . MET A 1 109 ? 31.063 4.194 -28.446 1.00 92.38 109 MET A N 1
ATOM 867 C CA . MET A 1 109 ? 30.719 2.830 -28.018 1.00 92.38 109 MET A CA 1
ATOM 868 C C . MET A 1 109 ? 30.903 2.596 -26.512 1.00 92.38 109 MET A C 1
ATOM 870 O O . MET A 1 109 ? 30.494 1.554 -26.005 1.00 92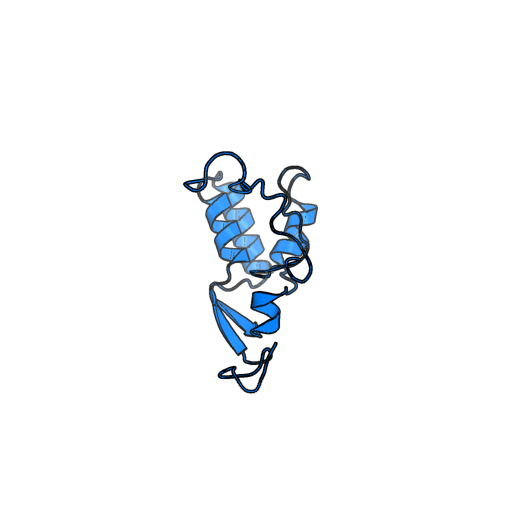.38 109 MET A O 1
ATOM 874 N N . THR A 1 110 ? 31.543 3.527 -25.798 1.00 94.06 110 THR A N 1
ATOM 875 C CA . THR A 1 110 ? 31.669 3.463 -24.337 1.00 94.06 110 THR A CA 1
ATOM 876 C C . THR A 1 110 ? 30.441 4.019 -23.608 1.00 94.06 110 THR A C 1
ATOM 878 O O . THR A 1 110 ? 30.413 3.979 -22.376 1.00 94.06 110 THR A O 1
ATOM 881 N N . LYS A 1 111 ? 29.436 4.524 -24.343 1.00 79.25 111 LYS A N 1
ATOM 882 C CA . LYS A 1 111 ? 28.204 5.118 -23.809 1.00 79.25 111 LYS A CA 1
ATOM 883 C C . LYS A 1 111 ? 26.942 4.488 -24.375 1.00 79.25 111 LYS A C 1
ATOM 885 O O . LYS A 1 111 ? 26.828 4.356 -25.613 1.00 79.25 111 LYS A O 1
#